Protein AF-A0A497NBL8-F1 (afdb_monomer_lite)

Secondary structure (DSSP, 8-state):
----HHHHHHHHHHHHHTTSEEEEEEEETTEEEEEEEE------THHHHT-TTTT-TTGGGB-TTSSB-GGG-HHHHHHHHHHHHHTT-PPP----

Structure (mmCIF, N/CA/C/O backbone):
data_AF-A0A497NBL8-F1
#
_entry.id   AF-A0A497NBL8-F1
#
loop_
_atom_site.group_PDB
_atom_site.id
_atom_site.type_symbol
_atom_site.label_atom_id
_atom_site.label_alt_id
_atom_site.label_comp_id
_atom_site.label_asym_id
_atom_site.label_entity_id
_atom_site.label_seq_id
_atom_site.pdbx_PDB_ins_code
_atom_site.Cartn_x
_atom_site.Cartn_y
_atom_site.Cartn_z
_atom_site.occupancy
_atom_site.B_iso_or_equiv
_atom_site.auth_seq_id
_atom_site.auth_comp_id
_atom_site.auth_asym_id
_atom_site.auth_atom_id
_atom_site.pdbx_PDB_model_num
ATOM 1 N N . MET A 1 1 ? 9.186 1.995 23.181 1.00 48.19 1 MET A N 1
ATOM 2 C CA . MET A 1 1 ? 7.965 2.482 22.500 1.00 48.19 1 MET A CA 1
ATOM 3 C C . MET A 1 1 ? 7.113 3.235 23.518 1.00 48.19 1 MET A C 1
ATOM 5 O O . MET A 1 1 ? 6.396 2.593 24.265 1.00 48.19 1 MET A O 1
ATOM 9 N N . ASN A 1 2 ? 7.235 4.564 23.611 1.00 53.91 2 ASN A N 1
ATOM 10 C CA . ASN A 1 2 ? 6.444 5.397 24.534 1.00 53.91 2 ASN A CA 1
ATOM 11 C C . ASN A 1 2 ? 5.520 6.316 23.725 1.00 53.91 2 ASN A C 1
ATOM 13 O O . ASN A 1 2 ? 5.798 7.499 23.560 1.00 53.91 2 ASN A O 1
ATOM 17 N N . ALA A 1 3 ? 4.440 5.761 23.175 1.00 67.31 3 ALA A N 1
ATOM 18 C CA . ALA A 1 3 ? 3.363 6.577 22.627 1.00 67.31 3 ALA A CA 1
ATOM 19 C C . ALA A 1 3 ? 2.400 6.916 23.769 1.00 67.31 3 ALA A C 1
ATOM 21 O O . ALA A 1 3 ? 1.802 6.023 24.369 1.00 67.31 3 ALA A O 1
ATOM 22 N N . SER A 1 4 ? 2.261 8.203 24.095 1.00 82.62 4 SER A N 1
ATOM 23 C CA . SER A 1 4 ? 1.232 8.639 25.040 1.00 82.62 4 SER A CA 1
ATOM 24 C C . SER A 1 4 ? -0.159 8.394 24.440 1.00 82.62 4 SER A C 1
ATOM 26 O O . SER A 1 4 ? -0.325 8.385 23.220 1.00 82.62 4 SER A O 1
ATOM 28 N N . SER A 1 5 ? -1.189 8.245 25.276 1.00 80.56 5 SER A N 1
ATOM 29 C CA . SER A 1 5 ? -2.579 8.090 24.807 1.00 80.56 5 SER A CA 1
ATOM 30 C C . SER A 1 5 ? -3.008 9.209 23.833 1.00 80.56 5 SER A C 1
ATOM 32 O O . SER A 1 5 ? -3.720 8.968 22.857 1.00 80.56 5 SER A O 1
ATOM 34 N N . ARG A 1 6 ? -2.491 10.433 24.028 1.00 84.25 6 ARG A N 1
ATOM 35 C CA . ARG A 1 6 ? -2.732 11.584 23.139 1.00 84.25 6 ARG A CA 1
ATOM 36 C C . ARG A 1 6 ? -2.049 11.405 21.782 1.00 84.25 6 ARG A C 1
ATOM 38 O O . ARG A 1 6 ? -2.668 11.675 20.756 1.00 84.25 6 ARG A O 1
ATOM 45 N N . GLU A 1 7 ? -0.808 10.917 21.781 1.00 87.94 7 GLU A N 1
ATOM 46 C CA . GLU A 1 7 ? -0.061 10.562 20.567 1.00 87.94 7 GLU A CA 1
ATOM 47 C C . GLU A 1 7 ? -0.809 9.485 19.771 1.00 87.94 7 GLU A C 1
ATOM 49 O O . GLU A 1 7 ? -1.070 9.651 18.581 1.00 87.94 7 GLU A O 1
ATOM 54 N N . GLY A 1 8 ? -1.231 8.414 20.454 1.00 86.75 8 GLY A N 1
ATOM 55 C CA . GLY A 1 8 ? -1.968 7.304 19.853 1.00 86.75 8 GLY A CA 1
ATOM 56 C C . GLY A 1 8 ? -3.292 7.752 19.237 1.00 86.75 8 GLY A C 1
ATOM 57 O O . GLY A 1 8 ? -3.610 7.365 18.113 1.00 86.75 8 GLY A O 1
ATOM 58 N N . SER A 1 9 ? -4.028 8.636 19.915 1.00 86.69 9 SER A N 1
ATOM 59 C CA . SER A 1 9 ? -5.266 9.219 19.384 1.00 86.69 9 SER A CA 1
ATOM 60 C C . SER A 1 9 ? -5.022 10.034 18.108 1.00 86.69 9 SER A C 1
ATOM 62 O O . SER A 1 9 ? -5.705 9.828 17.105 1.00 86.69 9 SER A O 1
ATOM 64 N N . ARG A 1 10 ? -3.993 10.895 18.091 1.00 89.69 10 ARG A N 1
ATOM 65 C CA . ARG A 1 10 ? -3.625 11.684 16.899 1.00 89.69 10 ARG A CA 1
ATOM 66 C C . ARG A 1 10 ? -3.254 10.795 15.715 1.00 89.69 10 ARG A C 1
ATOM 68 O O . ARG A 1 10 ? -3.685 11.060 14.595 1.00 89.69 10 ARG A O 1
ATOM 75 N N . ILE A 1 11 ? -2.474 9.742 15.961 1.00 90.69 11 ILE A N 1
ATOM 76 C CA . ILE A 1 11 ? -2.088 8.774 14.927 1.00 90.69 11 ILE A CA 1
ATOM 77 C C . ILE A 1 11 ? -3.328 8.046 14.401 1.00 90.69 11 ILE A C 1
ATOM 79 O O . ILE A 1 11 ? -3.488 7.931 13.191 1.00 90.69 11 ILE A O 1
ATOM 83 N N . SER A 1 12 ? -4.233 7.626 15.287 1.00 89.25 12 SER A N 1
ATOM 84 C CA . SER A 1 12 ? -5.472 6.933 14.910 1.00 89.25 12 SER A CA 1
ATOM 85 C C . SER A 1 12 ? -6.347 7.792 13.996 1.00 89.25 12 SER A C 1
ATOM 87 O O . SER A 1 12 ? -6.787 7.318 12.957 1.00 89.25 12 SER A O 1
ATOM 89 N N . ILE A 1 13 ? -6.535 9.073 14.332 1.00 89.25 13 ILE A N 1
ATOM 90 C CA . ILE A 1 13 ? -7.293 10.023 13.500 1.00 89.25 13 ILE A CA 1
ATOM 91 C C . ILE A 1 13 ? -6.627 10.196 12.129 1.00 89.25 13 ILE A C 1
ATOM 93 O O . ILE A 1 13 ? -7.301 10.192 11.105 1.00 89.25 13 ILE A O 1
ATOM 97 N N . LYS A 1 14 ? -5.293 10.306 12.089 1.00 89.81 14 LYS A N 1
ATOM 98 C CA . LYS A 1 14 ? -4.548 10.458 10.830 1.00 89.81 14 LYS A CA 1
ATOM 99 C C . LYS A 1 14 ? -4.596 9.202 9.954 1.00 89.81 14 LYS A C 1
ATOM 101 O O . LYS A 1 14 ? -4.548 9.301 8.734 1.00 89.81 14 LYS A O 1
ATOM 106 N N . LEU A 1 15 ? -4.632 8.016 10.557 1.00 89.19 15 LEU A N 1
ATOM 107 C CA . LEU A 1 15 ? -4.766 6.753 9.827 1.00 89.19 15 LEU A CA 1
ATOM 108 C C . LEU A 1 15 ? -6.193 6.558 9.304 1.00 89.19 15 LEU A C 1
ATOM 110 O O . LEU A 1 15 ? -6.371 6.049 8.201 1.00 89.19 15 LEU A O 1
ATOM 114 N N . GLU A 1 16 ? -7.191 6.989 10.072 1.00 89.50 16 GLU A N 1
ATOM 115 C CA . GLU A 1 16 ? -8.597 6.994 9.669 1.00 89.50 16 GLU A CA 1
ATOM 116 C C . GLU A 1 16 ? -8.834 7.959 8.501 1.00 89.50 16 GLU A C 1
ATOM 118 O O . GLU A 1 16 ? -9.419 7.560 7.499 1.00 89.50 16 GLU A O 1
ATOM 123 N N . SER A 1 17 ? -8.282 9.179 8.560 1.00 86.12 17 SER A N 1
ATOM 124 C CA . SER A 1 17 ? -8.381 10.154 7.462 1.00 86.12 17 SER A CA 1
ATOM 125 C C . SER A 1 17 ? -7.697 9.690 6.174 1.00 86.12 17 SER A C 1
ATOM 127 O O . SER A 1 17 ? -8.020 10.175 5.101 1.00 86.12 17 SER A O 1
ATOM 129 N N . LYS A 1 18 ? -6.725 8.778 6.281 1.00 86.06 18 LYS A N 1
ATOM 130 C CA . LYS A 1 18 ? -6.046 8.144 5.142 1.00 86.06 18 LYS A CA 1
ATOM 131 C C . LYS A 1 18 ? -6.745 6.871 4.653 1.00 86.06 18 LYS A C 1
ATOM 133 O O . LYS A 1 18 ? -6.200 6.189 3.796 1.00 86.06 18 LYS A O 1
ATOM 138 N N . GLY A 1 19 ? -7.873 6.483 5.249 1.00 85.38 19 GLY A N 1
ATOM 139 C CA . GLY A 1 19 ? -8.589 5.263 4.871 1.00 85.38 19 GLY A CA 1
ATOM 140 C C . GLY A 1 19 ? -7.854 3.958 5.204 1.00 85.38 19 GLY A C 1
ATOM 141 O O . GLY A 1 19 ? -8.244 2.903 4.716 1.00 85.38 19 GLY A O 1
ATOM 142 N N . LEU A 1 20 ? -6.819 3.984 6.051 1.00 86.00 20 LEU A N 1
ATOM 143 C CA . LEU A 1 20 ? -6.026 2.792 6.399 1.00 86.00 20 LEU A CA 1
ATOM 144 C C . LEU A 1 20 ? -6.635 1.991 7.556 1.00 86.00 20 LEU A C 1
ATOM 146 O O . LEU A 1 20 ? -6.382 0.791 7.712 1.00 86.00 20 LEU A O 1
ATOM 150 N N . ILE A 1 21 ? -7.427 2.658 8.394 1.00 91.25 21 ILE A N 1
ATOM 151 C CA . ILE A 1 21 ? -8.160 2.049 9.503 1.00 91.25 21 ILE A CA 1
ATOM 152 C C . ILE A 1 21 ? -9.590 2.590 9.538 1.00 91.25 21 ILE A C 1
ATOM 154 O O . ILE A 1 21 ? -9.855 3.678 9.030 1.00 91.25 21 ILE A O 1
ATOM 158 N N . TYR A 1 22 ? -10.500 1.856 10.169 1.00 90.19 22 TYR A N 1
ATOM 159 C CA . TYR A 1 22 ? -11.768 2.404 10.644 1.00 90.19 22 TYR A CA 1
ATOM 160 C C . TYR A 1 22 ? -11.863 2.261 12.160 1.00 90.19 22 TYR A C 1
ATOM 162 O O . TYR A 1 22 ? -11.206 1.404 12.767 1.00 90.19 22 TYR A O 1
ATOM 170 N N . ARG A 1 23 ? -12.652 3.140 12.775 1.00 91.12 23 ARG A N 1
ATOM 171 C CA . ARG A 1 23 ? -12.829 3.200 14.222 1.00 91.12 23 ARG A CA 1
ATOM 172 C C . ARG A 1 23 ? -14.282 2.957 14.563 1.00 91.12 23 ARG A C 1
ATOM 174 O O . ARG A 1 23 ? -15.163 3.632 14.049 1.00 91.12 23 ARG A O 1
ATOM 181 N N . GLU A 1 24 ? -14.513 2.041 15.485 1.00 91.38 24 GLU A N 1
ATOM 182 C CA . GLU A 1 24 ? -15.848 1.752 15.996 1.00 91.38 24 GLU A CA 1
ATOM 183 C C . GLU A 1 24 ? -15.924 2.160 17.460 1.00 91.38 24 GLU A C 1
ATOM 185 O O . GLU A 1 24 ? -14.998 1.909 18.239 1.00 91.38 24 GLU A O 1
ATOM 190 N N . ARG A 1 25 ? -17.003 2.843 17.839 1.00 91.12 25 ARG A N 1
ATOM 191 C CA . ARG A 1 25 ? -17.193 3.285 19.217 1.00 91.12 25 ARG A CA 1
ATOM 192 C C . ARG A 1 25 ? -17.685 2.103 20.055 1.00 91.12 25 ARG A C 1
ATOM 194 O O . ARG A 1 25 ? -18.751 1.565 19.793 1.00 91.12 25 ARG A O 1
ATOM 201 N N . GLU A 1 26 ? -16.936 1.749 21.095 1.00 92.31 26 GLU A N 1
ATOM 202 C CA . GLU A 1 26 ? -17.224 0.607 21.970 1.00 92.31 26 GLU A CA 1
ATOM 203 C C . GLU A 1 26 ? -17.230 1.063 23.437 1.00 92.31 26 GLU A C 1
ATOM 205 O O . GLU A 1 26 ? -16.441 1.923 23.844 1.00 92.31 26 GLU A O 1
ATOM 210 N N . LEU A 1 27 ? -18.135 0.513 24.249 1.00 92.88 27 LEU A N 1
ATOM 211 C CA . LEU A 1 27 ? -18.176 0.785 25.683 1.00 92.88 27 LEU A CA 1
ATOM 212 C C . LEU A 1 27 ? -17.295 -0.233 26.414 1.00 92.88 27 LEU A C 1
ATOM 214 O O . LEU A 1 27 ? -17.675 -1.389 26.577 1.00 92.88 27 LEU A O 1
ATOM 218 N N . TYR A 1 28 ? -16.136 0.203 26.903 1.00 87.94 28 TYR A N 1
ATOM 219 C CA . TYR A 1 28 ? -15.223 -0.656 27.654 1.00 87.94 28 TYR A CA 1
ATOM 220 C C . TYR A 1 28 ? -15.126 -0.191 29.105 1.00 87.94 28 TYR A C 1
ATOM 222 O O . TYR A 1 28 ? -14.707 0.932 29.389 1.00 87.94 28 TYR A O 1
ATOM 230 N N . LYS A 1 29 ? -15.528 -1.058 30.043 1.00 88.00 29 LYS A N 1
ATOM 231 C CA . LYS A 1 29 ? -15.517 -0.784 31.495 1.00 88.00 29 LYS A CA 1
ATOM 232 C C . LYS A 1 29 ? -16.186 0.554 31.867 1.00 88.00 29 LYS A C 1
ATOM 234 O O . LYS A 1 29 ? -15.661 1.318 32.674 1.00 88.00 29 LYS A O 1
ATOM 239 N N . GLY A 1 30 ? -17.324 0.857 31.237 1.00 91.69 30 GLY A N 1
ATOM 240 C CA . GLY A 1 30 ? -18.098 2.079 31.494 1.00 91.69 30 GLY A CA 1
ATOM 241 C C . GLY A 1 30 ? -17.498 3.365 30.913 1.00 91.69 30 GLY A C 1
ATOM 242 O O . GLY A 1 30 ? -18.002 4.448 31.196 1.00 91.69 30 GLY A O 1
ATOM 243 N N . ARG A 1 31 ? -16.438 3.275 30.099 1.00 89.00 31 ARG A N 1
ATOM 244 C CA . ARG A 1 31 ? -15.870 4.408 29.359 1.00 89.00 31 ARG A CA 1
ATOM 245 C C . ARG A 1 31 ? -16.023 4.177 27.863 1.00 89.00 31 ARG A C 1
ATOM 247 O O . ARG A 1 31 ? -15.708 3.100 27.360 1.00 89.00 31 ARG A O 1
ATOM 254 N N . TRP A 1 32 ? -16.483 5.201 27.152 1.00 89.12 32 TRP A N 1
ATOM 255 C CA . TRP A 1 32 ? -16.483 5.188 25.695 1.00 89.12 32 TRP A CA 1
ATOM 256 C C . TRP A 1 32 ? -15.046 5.169 25.183 1.00 89.12 32 TRP A C 1
ATOM 258 O O . TRP A 1 32 ? -14.244 6.045 25.514 1.00 89.12 32 TRP A O 1
ATOM 268 N N . THR A 1 33 ? -14.729 4.164 24.382 1.00 89.50 33 THR A N 1
ATOM 269 C CA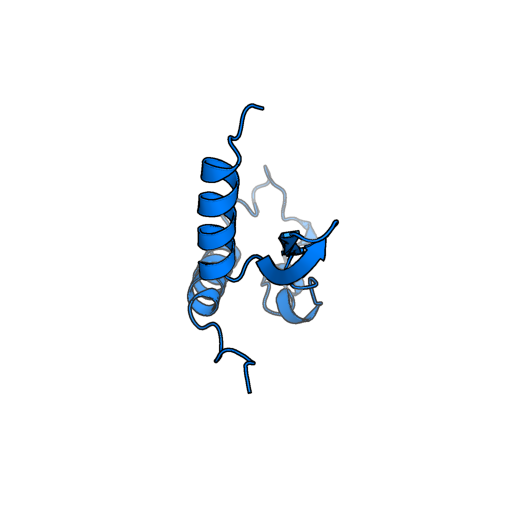 . THR A 1 33 ? -13.442 4.012 23.712 1.00 89.50 33 THR A CA 1
ATOM 270 C C . THR A 1 33 ? -13.664 3.739 22.227 1.00 89.50 33 THR A C 1
ATOM 272 O O . THR A 1 33 ? -14.800 3.624 21.763 1.00 89.50 33 THR A O 1
ATOM 275 N N . TYR A 1 34 ? -12.575 3.674 21.469 1.00 89.31 34 TYR A N 1
ATOM 276 C CA . TYR A 1 34 ? -12.599 3.310 20.060 1.00 89.31 34 TYR A CA 1
ATOM 277 C C . TYR A 1 34 ? -11.813 2.029 19.842 1.00 89.31 34 TYR A C 1
ATOM 279 O O . TYR A 1 34 ? -10.647 1.939 20.235 1.00 89.31 34 TYR A O 1
ATOM 287 N N . ARG A 1 35 ? -12.442 1.071 19.172 1.00 90.19 35 ARG A N 1
ATOM 288 C CA . ARG A 1 35 ? -11.782 -0.119 18.655 1.00 90.19 35 ARG A CA 1
ATOM 289 C C . ARG A 1 35 ? -11.269 0.183 17.254 1.00 90.19 35 ARG A C 1
ATOM 291 O O . ARG A 1 35 ? -11.994 0.738 16.431 1.00 90.19 35 ARG A O 1
ATOM 298 N N . LEU A 1 36 ? -9.994 -0.110 17.019 1.00 90.69 36 LEU A N 1
ATOM 299 C CA . LEU A 1 36 ? -9.340 0.124 15.735 1.00 90.69 36 LEU A CA 1
ATOM 300 C C . LEU A 1 36 ? -9.384 -1.157 14.910 1.00 90.69 36 LEU A C 1
ATOM 302 O O . LEU A 1 36 ? -8.983 -2.217 15.393 1.00 90.69 36 LEU A O 1
ATOM 306 N N . TYR A 1 37 ? -9.788 -1.034 13.655 1.00 90.06 37 TYR A N 1
ATOM 307 C CA . TYR A 1 37 ? -9.755 -2.121 12.689 1.00 90.06 37 TYR A CA 1
ATOM 308 C C . TYR A 1 37 ? -8.953 -1.684 11.470 1.00 90.06 37 TYR A C 1
ATOM 310 O O . TYR A 1 37 ? -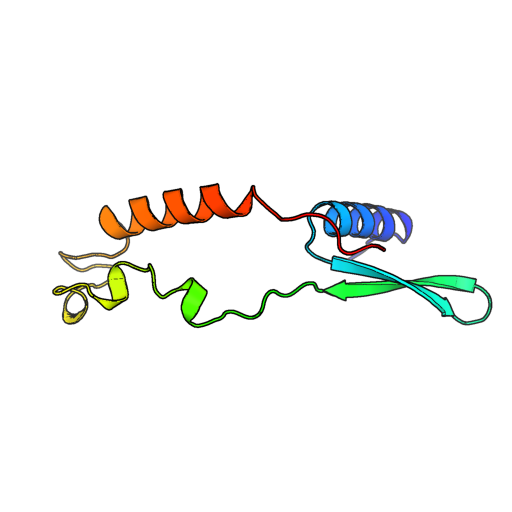9.111 -0.570 10.972 1.00 90.06 37 TYR A O 1
ATOM 318 N N . SER A 1 38 ? -8.067 -2.551 10.987 1.00 87.56 38 SER A N 1
ATOM 319 C CA . SER A 1 38 ? -7.275 -2.260 9.795 1.00 87.56 38 SER A CA 1
ATOM 320 C C . SER A 1 38 ? -8.115 -2.489 8.543 1.00 87.56 38 SER A C 1
ATOM 322 O O . SER A 1 38 ? -8.645 -3.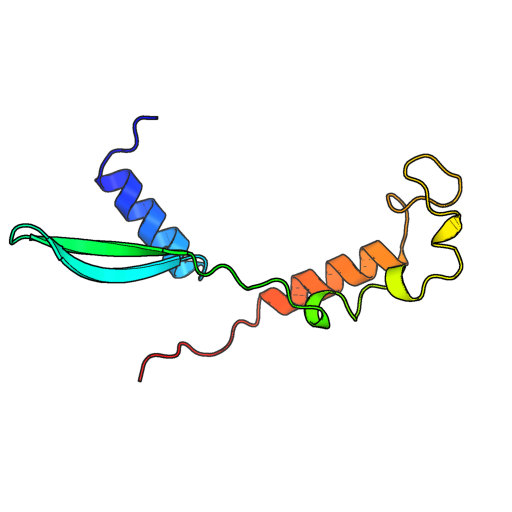581 8.351 1.00 87.56 38 SER A O 1
ATOM 324 N N . LYS A 1 39 ? -8.187 -1.486 7.664 1.00 84.06 39 LYS A N 1
ATOM 325 C CA . LYS A 1 39 ? -8.752 -1.618 6.316 1.00 84.06 39 LYS A CA 1
ATOM 326 C C . LYS A 1 39 ? -7.707 -2.249 5.389 1.00 84.06 39 LYS A C 1
ATOM 328 O O . LYS A 1 39 ? -7.239 -1.624 4.443 1.00 84.06 39 LYS A O 1
ATOM 333 N N . ARG A 1 40 ? -7.272 -3.480 5.681 1.00 70.62 40 ARG A N 1
ATOM 334 C CA . ARG A 1 40 ? -6.431 -4.222 4.731 1.00 70.62 40 ARG A CA 1
ATOM 335 C C . ARG A 1 40 ? -7.281 -4.525 3.503 1.00 70.62 40 ARG A C 1
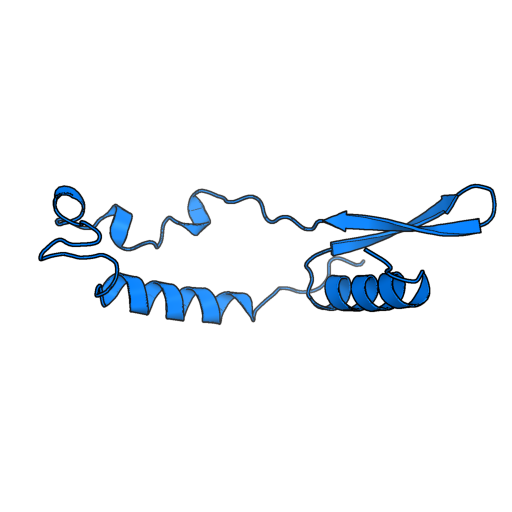ATOM 337 O O . ARG A 1 40 ? -8.202 -5.332 3.600 1.00 70.62 40 ARG A O 1
ATOM 344 N N . LYS A 1 41 ? -6.978 -3.891 2.368 1.00 69.50 41 LYS A N 1
ATOM 345 C CA . LYS A 1 41 ? -7.517 -4.332 1.080 1.00 69.50 41 LYS A CA 1
ATOM 346 C C . LYS A 1 41 ? -6.938 -5.736 0.822 1.00 69.50 41 LYS A C 1
ATOM 348 O O . LYS A 1 41 ? -5.713 -5.889 0.882 1.00 69.50 41 LYS A O 1
ATOM 353 N N . PRO A 1 42 ? -7.766 -6.783 0.653 1.00 67.31 42 PRO A N 1
ATOM 354 C CA . PRO A 1 42 ? -7.250 -8.077 0.236 1.00 67.31 42 PRO A CA 1
ATOM 355 C C . PRO A 1 42 ? -6.591 -7.902 -1.133 1.00 67.31 42 PRO A C 1
ATOM 357 O O . PRO A 1 42 ? -7.145 -7.238 -2.005 1.00 67.31 42 PRO A O 1
ATOM 360 N N . ILE A 1 43 ? -5.401 -8.472 -1.308 1.00 67.81 43 ILE A N 1
ATOM 361 C CA . ILE A 1 43 ? -4.739 -8.506 -2.613 1.00 67.81 43 ILE A CA 1
ATOM 362 C C . ILE A 1 43 ? -5.567 -9.456 -3.480 1.00 67.81 43 ILE A C 1
ATOM 364 O O . ILE A 1 43 ? -5.581 -10.664 -3.233 1.00 67.81 43 ILE A O 1
ATOM 368 N N . THR A 1 44 ? -6.321 -8.907 -4.428 1.00 77.31 44 THR A N 1
ATOM 369 C CA . THR A 1 44 ? -7.075 -9.687 -5.413 1.00 77.31 44 THR A CA 1
ATOM 370 C C . THR A 1 44 ? -6.197 -9.956 -6.631 1.00 77.31 44 THR A C 1
ATOM 372 O O . THR A 1 44 ? -5.254 -9.221 -6.908 1.00 77.31 44 THR A O 1
ATOM 375 N N . ILE A 1 45 ? -6.486 -11.020 -7.384 1.00 78.94 45 ILE A N 1
ATOM 376 C CA . ILE A 1 45 ? -5.753 -11.304 -8.631 1.00 78.94 45 ILE A CA 1
ATOM 377 C C . ILE A 1 45 ? -5.965 -10.167 -9.643 1.00 78.94 45 ILE A C 1
ATOM 379 O O . ILE A 1 45 ? -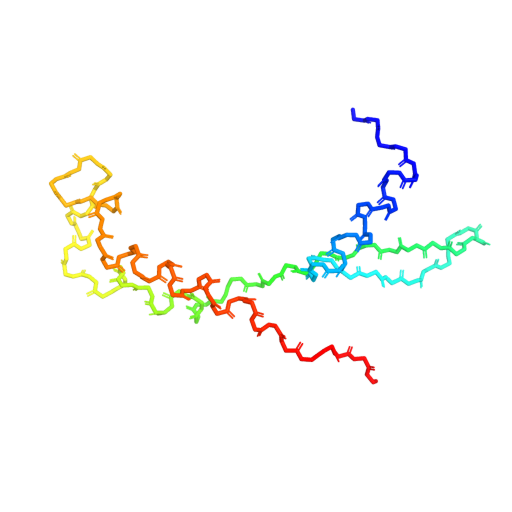5.045 -9.819 -10.381 1.00 78.94 45 ILE A O 1
ATOM 383 N N . ASP A 1 46 ? -7.137 -9.528 -9.615 1.00 77.81 46 ASP A N 1
ATOM 384 C CA . ASP A 1 46 ? -7.459 -8.377 -10.461 1.00 77.81 46 ASP A CA 1
ATOM 385 C C . ASP A 1 46 ? -6.468 -7.221 -10.273 1.00 77.81 46 ASP A C 1
ATOM 387 O O . ASP A 1 46 ? -6.109 -6.564 -11.248 1.00 77.81 46 ASP A O 1
ATOM 391 N N . SER A 1 47 ? -5.944 -7.018 -9.054 1.00 76.25 47 SER A N 1
ATOM 392 C CA . SER A 1 47 ? -5.006 -5.924 -8.770 1.00 76.25 47 SER A CA 1
ATOM 393 C C . SER A 1 47 ? -3.641 -6.100 -9.438 1.00 76.25 47 SER A C 1
ATOM 395 O O . SER A 1 47 ? -2.876 -5.146 -9.523 1.00 76.25 47 SER A O 1
ATOM 397 N N . ILE A 1 48 ? -3.302 -7.315 -9.879 1.00 82.81 48 ILE A N 1
ATOM 398 C CA . ILE A 1 48 ? -2.042 -7.607 -10.576 1.00 82.81 48 ILE A CA 1
ATOM 399 C C . ILE A 1 48 ? -2.257 -7.989 -12.040 1.00 82.81 48 ILE A C 1
ATOM 401 O O . ILE A 1 48 ? -1.276 -8.185 -12.749 1.00 82.81 48 ILE A O 1
ATOM 405 N N . PHE A 1 49 ? -3.502 -8.092 -12.513 1.00 83.94 49 PHE A N 1
ATOM 406 C CA . PHE A 1 49 ? -3.796 -8.549 -13.873 1.00 83.94 49 PHE A CA 1
ATOM 407 C C . PHE A 1 49 ? -3.260 -7.591 -14.946 1.00 83.94 49 PHE A C 1
ATOM 409 O O . PHE A 1 49 ? -2.833 -8.025 -16.012 1.00 83.94 49 PHE A O 1
ATOM 416 N N . SER A 1 50 ? -3.213 -6.293 -14.644 1.00 83.12 50 SER A N 1
ATOM 417 C CA . SER A 1 50 ? -2.612 -5.273 -15.510 1.00 83.12 50 SER A CA 1
ATOM 418 C C . SER A 1 50 ? -1.077 -5.267 -15.481 1.00 83.12 50 SER A C 1
ATOM 420 O O . SER A 1 50 ? -0.460 -4.512 -16.229 1.00 83.12 50 SER A O 1
ATOM 422 N N . CYS A 1 51 ? -0.436 -6.101 -14.651 1.00 88.75 51 CYS A N 1
ATOM 423 C CA . CYS A 1 51 ? 1.014 -6.115 -14.515 1.00 88.75 51 CYS A CA 1
ATOM 424 C C . CYS A 1 51 ? 1.691 -6.628 -15.801 1.00 88.75 51 CYS A C 1
ATOM 426 O O . CYS A 1 51 ? 1.478 -7.781 -16.196 1.00 88.75 51 CYS A O 1
ATOM 428 N N . PRO A 1 52 ? 2.599 -5.844 -16.416 1.00 90.38 52 PRO A N 1
ATOM 429 C CA . PRO A 1 52 ? 3.238 -6.203 -17.684 1.00 90.38 52 PRO A CA 1
ATOM 430 C C . PRO A 1 52 ? 4.115 -7.457 -17.586 1.00 90.38 52 PRO A C 1
ATOM 432 O O . PRO A 1 52 ? 4.440 -8.066 -18.605 1.00 90.38 52 PRO A O 1
ATOM 435 N N . CYS A 1 53 ? 4.504 -7.862 -16.374 1.00 89.94 53 CYS A N 1
ATOM 436 C CA . CYS A 1 53 ? 5.310 -9.055 -16.140 1.00 89.94 53 CYS A CA 1
ATOM 437 C C . CYS A 1 53 ? 4.553 -10.356 -16.441 1.00 89.94 53 CYS A C 1
ATOM 439 O O . CYS A 1 53 ? 5.192 -11.319 -16.861 1.00 89.94 53 CYS A O 1
ATOM 441 N N . LEU A 1 54 ? 3.224 -10.390 -16.268 1.00 89.00 54 LEU A N 1
ATOM 442 C CA . LEU A 1 54 ? 2.422 -11.608 -16.457 1.00 89.00 54 LEU A CA 1
ATOM 443 C C . LEU A 1 54 ? 2.428 -12.102 -17.909 1.00 89.00 54 LEU A C 1
ATOM 445 O O . LEU A 1 54 ? 2.375 -13.304 -18.154 1.00 89.00 54 LEU A O 1
ATOM 449 N N . THR A 1 55 ? 2.532 -11.182 -18.868 1.00 88.62 55 THR A N 1
ATOM 450 C CA . THR A 1 55 ? 2.563 -11.478 -20.308 1.00 88.62 55 THR A CA 1
ATOM 451 C C . THR A 1 55 ? 3.910 -11.136 -20.946 1.00 88.62 55 THR A C 1
ATOM 453 O O . THR A 1 55 ? 4.016 -11.037 -22.169 1.00 88.62 55 THR A O 1
ATOM 456 N N . CYS A 1 56 ? 4.953 -10.908 -20.140 1.00 90.69 56 CYS A N 1
ATOM 457 C CA . CYS A 1 56 ? 6.262 -10.516 -20.651 1.00 90.69 56 CYS A CA 1
ATOM 458 C C . CYS A 1 56 ? 6.972 -11.718 -21.306 1.00 90.69 56 CYS A C 1
ATOM 460 O O . CYS A 1 56 ? 7.214 -12.718 -20.618 1.00 90.69 56 CYS A O 1
ATOM 462 N N . PRO A 1 57 ? 7.374 -11.630 -22.592 1.00 89.56 57 PRO A N 1
ATOM 463 C CA . PRO A 1 57 ? 8.075 -12.722 -23.277 1.00 89.56 57 PRO A CA 1
ATOM 464 C C . PRO A 1 57 ? 9.454 -13.002 -22.663 1.00 89.56 57 PRO A C 1
ATOM 466 O O . PRO A 1 57 ? 9.923 -14.138 -22.657 1.00 89.56 57 PRO A O 1
ATOM 469 N N . ASP A 1 58 ? 10.074 -11.971 -22.089 1.00 89.38 58 ASP A N 1
ATOM 470 C CA . ASP A 1 58 ? 11.402 -12.034 -21.485 1.00 89.38 58 ASP A CA 1
ATOM 471 C C . ASP A 1 58 ? 11.371 -12.336 -19.980 1.00 89.38 58 ASP A C 1
ATOM 473 O O . ASP A 1 58 ? 12.415 -12.324 -19.329 1.00 89.38 58 ASP A O 1
ATOM 477 N N . SER A 1 59 ? 10.195 -12.627 -19.410 1.00 87.62 59 SER A N 1
ATOM 478 C CA . SER A 1 59 ? 10.028 -12.932 -17.977 1.00 87.62 59 SER A CA 1
ATOM 479 C C . SER A 1 59 ? 10.977 -14.031 -17.487 1.00 87.62 59 SER A C 1
ATOM 481 O O . SER A 1 59 ? 11.535 -13.915 -16.401 1.00 87.62 59 SER A O 1
ATOM 483 N N . SER A 1 60 ? 11.231 -15.047 -18.316 1.00 87.94 60 SER A N 1
ATOM 484 C CA . SER A 1 60 ? 12.151 -16.157 -18.020 1.00 87.94 60 SER A CA 1
ATOM 485 C C . SER A 1 60 ? 13.631 -15.763 -17.931 1.00 87.94 60 SER A C 1
ATOM 487 O O . SER A 1 60 ? 14.416 -16.505 -17.351 1.00 87.94 60 SER A O 1
ATOM 489 N N . LYS A 1 61 ? 14.018 -14.616 -18.502 1.00 90.19 61 LYS A N 1
ATOM 490 C CA . LYS A 1 61 ? 15.396 -14.086 -18.511 1.00 90.19 61 LYS A CA 1
ATOM 491 C C . LYS A 1 61 ? 15.541 -12.820 -17.662 1.00 90.19 61 LYS A C 1
ATOM 493 O O . LYS A 1 61 ? 16.615 -12.222 -17.627 1.00 90.19 61 LYS A O 1
ATOM 498 N N . CYS A 1 62 ? 14.448 -12.377 -17.042 1.00 91.19 62 CYS A N 1
ATOM 499 C CA . CYS A 1 62 ? 14.390 -11.153 -16.264 1.00 91.19 62 CYS A CA 1
ATOM 500 C C . CYS A 1 62 ? 14.973 -11.411 -14.872 1.00 91.19 62 CYS A C 1
ATOM 502 O O . CYS A 1 62 ? 14.341 -12.043 -14.026 1.00 91.19 62 CYS A O 1
ATOM 504 N N . GLU A 1 63 ? 16.185 -10.920 -14.631 1.00 88.44 63 GLU A N 1
ATOM 505 C CA . GLU A 1 63 ? 16.931 -11.170 -13.399 1.00 88.44 63 GLU A CA 1
ATOM 506 C C . GLU A 1 63 ? 17.413 -9.853 -12.777 1.00 88.44 63 GLU A C 1
ATOM 508 O O . GLU A 1 63 ? 17.851 -8.956 -13.498 1.00 88.44 63 GLU A O 1
ATOM 513 N N . PRO A 1 64 ? 17.436 -9.711 -11.436 1.00 87.25 64 PRO A N 1
ATOM 514 C CA . PRO A 1 64 ? 17.826 -8.461 -10.775 1.00 87.25 64 PRO A CA 1
ATOM 515 C C . PRO A 1 64 ? 19.173 -7.875 -11.228 1.00 87.25 64 PRO A C 1
ATOM 517 O O . PRO A 1 64 ? 19.327 -6.654 -11.254 1.00 87.25 64 PRO A O 1
ATOM 520 N N . ARG A 1 65 ? 20.135 -8.729 -11.603 1.00 85.69 65 ARG A N 1
ATOM 521 C CA . ARG A 1 65 ? 21.480 -8.352 -12.081 1.00 85.69 65 ARG A CA 1
ATOM 522 C C . ARG A 1 65 ? 21.763 -8.793 -13.526 1.00 85.69 65 ARG A C 1
ATOM 524 O O . ARG A 1 65 ? 22.916 -8.753 -13.946 1.00 85.69 65 ARG A O 1
ATOM 531 N N . GLY A 1 66 ? 20.743 -9.237 -14.259 1.00 83.62 66 GLY A N 1
ATOM 532 C CA . GLY A 1 66 ? 20.875 -9.682 -15.645 1.00 83.62 66 GLY A CA 1
ATOM 533 C C . GLY A 1 66 ? 20.880 -8.525 -16.645 1.00 83.62 66 GLY A C 1
ATOM 534 O O . GLY A 1 66 ? 20.625 -7.373 -16.292 1.00 83.62 66 GLY A O 1
ATOM 535 N N . THR A 1 67 ? 21.134 -8.838 -17.920 1.00 85.94 67 THR A N 1
ATOM 536 C CA . THR A 1 67 ? 21.002 -7.875 -19.032 1.00 85.94 67 THR A CA 1
ATOM 537 C C . THR A 1 67 ? 19.574 -7.342 -19.142 1.00 85.94 67 THR A C 1
ATOM 539 O O . THR A 1 67 ? 19.368 -6.167 -19.428 1.00 85.94 67 THR A O 1
ATOM 542 N N . ILE A 1 68 ? 18.592 -8.208 -18.883 1.00 87.12 68 ILE A N 1
ATOM 543 C CA . ILE A 1 68 ? 17.185 -7.850 -18.740 1.00 87.12 68 ILE A CA 1
ATOM 544 C C . ILE A 1 68 ? 16.911 -7.849 -17.241 1.00 87.12 68 ILE A C 1
ATOM 546 O O . ILE A 1 68 ? 16.959 -8.899 -16.602 1.00 87.12 68 ILE A O 1
ATOM 550 N N . SER A 1 69 ? 16.679 -6.666 -16.677 1.00 90.44 69 SER A N 1
ATOM 551 C CA . SER A 1 69 ? 16.501 -6.484 -15.239 1.00 90.44 69 SER A CA 1
ATOM 552 C C . SER A 1 69 ? 15.188 -5.772 -14.945 1.00 90.44 69 SER A C 1
ATOM 554 O O . SER A 1 69 ? 14.877 -4.776 -15.605 1.00 90.44 69 SER A O 1
ATOM 556 N N . PRO A 1 70 ? 14.437 -6.215 -13.920 1.00 90.06 70 PRO A N 1
ATOM 557 C CA . PRO A 1 70 ? 13.228 -5.518 -13.501 1.00 90.06 70 PRO A CA 1
ATOM 558 C C . PRO A 1 70 ? 13.537 -4.111 -12.974 1.00 90.06 70 PRO A C 1
ATOM 560 O O . PRO A 1 70 ? 12.685 -3.235 -13.066 1.00 90.06 70 PRO A O 1
ATOM 563 N N . ASN A 1 71 ? 14.759 -3.870 -12.478 1.00 90.75 71 ASN A N 1
ATOM 564 C CA . ASN A 1 71 ? 15.162 -2.577 -11.918 1.00 90.75 71 ASN A CA 1
ATOM 565 C C . ASN A 1 71 ? 15.228 -1.459 -12.968 1.00 90.75 71 ASN A C 1
ATOM 567 O O . ASN A 1 71 ? 15.047 -0.297 -12.627 1.00 90.75 71 ASN A O 1
ATOM 571 N N . ASN A 1 72 ? 15.469 -1.816 -14.234 1.00 89.94 72 ASN A N 1
ATOM 572 C CA . ASN A 1 72 ? 15.624 -0.869 -15.339 1.00 89.94 72 ASN A CA 1
ATOM 573 C C . ASN A 1 72 ? 14.549 -1.100 -16.419 1.00 89.94 72 ASN A C 1
ATOM 575 O O . ASN A 1 72 ? 14.781 -0.844 -17.597 1.00 89.94 72 ASN A O 1
ATOM 579 N N . CYS A 1 73 ? 13.399 -1.666 -16.042 1.00 91.75 73 CYS A N 1
ATOM 580 C CA . CYS A 1 73 ? 12.331 -2.001 -16.977 1.00 91.75 73 CYS A CA 1
ATOM 581 C C . CYS A 1 73 ? 11.353 -0.829 -17.139 1.00 91.75 73 CYS A C 1
ATOM 583 O O . CYS A 1 73 ? 10.583 -0.521 -16.225 1.00 91.75 73 CYS A O 1
ATOM 585 N N . ASP A 1 74 ? 11.325 -0.222 -18.327 1.00 91.81 74 ASP A N 1
ATOM 586 C CA . ASP A 1 74 ? 10.437 0.911 -18.623 1.00 91.81 74 ASP A CA 1
ATOM 587 C C . ASP A 1 74 ? 8.957 0.529 -18.519 1.00 91.81 74 ASP A C 1
ATOM 589 O O . ASP A 1 74 ? 8.167 1.267 -17.938 1.00 91.81 74 ASP A O 1
ATOM 593 N N . LYS A 1 75 ? 8.581 -0.660 -19.014 1.00 91.62 75 LYS A N 1
ATOM 594 C CA . LYS A 1 75 ? 7.192 -1.154 -18.963 1.00 91.62 75 LYS A CA 1
ATOM 595 C C . LYS A 1 75 ? 6.694 -1.276 -17.525 1.00 91.62 75 LYS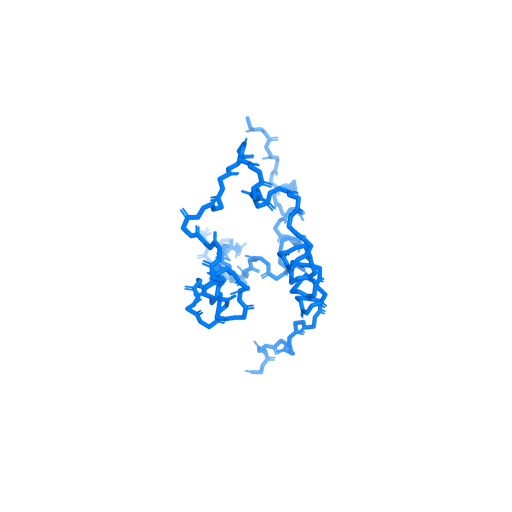 A C 1
ATOM 597 O O . LYS A 1 75 ? 5.579 -0.870 -17.222 1.00 91.62 75 LYS A O 1
ATOM 602 N N . LEU A 1 76 ? 7.533 -1.833 -16.648 1.00 91.50 76 LEU A N 1
ATOM 603 C CA . LEU A 1 76 ? 7.213 -1.977 -15.231 1.00 91.50 76 LEU A CA 1
ATOM 604 C C . LEU A 1 76 ? 7.128 -0.605 -14.556 1.00 91.50 76 LEU A C 1
ATOM 606 O O . LEU A 1 76 ? 6.211 -0.366 -13.781 1.00 91.50 76 LEU A O 1
ATOM 610 N N . THR A 1 77 ? 8.048 0.300 -14.889 1.00 92.38 77 THR A N 1
ATOM 611 C CA . THR A 1 77 ? 8.065 1.665 -14.349 1.00 92.38 77 THR A CA 1
ATOM 612 C C . THR A 1 77 ? 6.801 2.434 -14.725 1.00 92.38 77 THR A C 1
ATOM 614 O O . THR A 1 77 ? 6.173 3.020 -13.850 1.00 92.38 77 THR A O 1
ATOM 617 N N . GLN A 1 78 ? 6.398 2.403 -15.999 1.00 92.31 78 GLN A N 1
ATOM 618 C CA . GLN A 1 78 ? 5.171 3.059 -16.461 1.00 92.31 78 GLN A CA 1
ATOM 619 C C . GLN A 1 78 ? 3.936 2.502 -15.750 1.00 92.31 78 GLN A C 1
ATOM 621 O O . GLN A 1 78 ? 3.176 3.276 -15.181 1.00 92.31 78 GLN A O 1
ATOM 626 N N . TRP A 1 79 ? 3.802 1.175 -15.671 1.00 90.75 79 TRP A N 1
ATOM 627 C CA . TRP A 1 79 ? 2.680 0.547 -14.970 1.00 90.75 79 TRP A CA 1
ATOM 628 C C . TRP A 1 79 ? 2.606 0.948 -13.487 1.00 90.75 79 TRP A C 1
ATOM 630 O O . TRP A 1 79 ? 1.530 1.254 -12.981 1.00 90.75 79 TRP A O 1
ATOM 640 N N . ILE A 1 80 ? 3.746 1.006 -12.785 1.00 89.50 80 ILE A N 1
ATOM 641 C CA . ILE A 1 80 ? 3.785 1.459 -11.385 1.00 89.50 80 ILE A CA 1
ATOM 642 C C . ILE A 1 80 ? 3.302 2.910 -11.277 1.00 89.50 80 ILE A C 1
ATOM 644 O O . ILE A 1 80 ? 2.495 3.217 -10.401 1.00 89.50 80 ILE A O 1
ATOM 648 N N . LEU A 1 81 ? 3.773 3.797 -12.157 1.00 90.38 81 LEU A N 1
ATOM 649 C CA . LEU A 1 81 ? 3.383 5.210 -12.147 1.00 90.38 81 LEU A CA 1
ATOM 650 C C . LEU A 1 81 ? 1.887 5.399 -12.437 1.00 90.38 81 LEU A C 1
ATOM 652 O O . LEU A 1 81 ? 1.240 6.199 -11.764 1.00 90.38 81 LEU A O 1
ATOM 656 N N . GLU A 1 82 ? 1.338 4.641 -13.384 1.00 87.88 82 GLU A N 1
ATOM 657 C CA . GLU A 1 82 ? -0.094 4.636 -13.701 1.00 87.88 82 GLU A CA 1
ATOM 658 C C . GLU A 1 82 ? -0.915 4.124 -12.509 1.00 87.88 82 GLU A C 1
ATOM 660 O O . GLU A 1 82 ? -1.801 4.831 -12.029 1.00 87.88 82 GLU A O 1
ATOM 665 N N . SER A 1 83 ? -0.552 2.968 -11.940 1.00 82.56 83 SER A N 1
ATOM 666 C CA . SER A 1 83 ? -1.265 2.375 -10.796 1.00 82.56 83 SER A CA 1
ATOM 667 C C . SER A 1 83 ? -1.268 3.269 -9.548 1.00 82.56 83 SER A C 1
ATOM 669 O O . SER A 1 83 ? -2.269 3.346 -8.840 1.00 82.56 83 SER A O 1
ATOM 671 N N . ALA A 1 84 ? -0.183 4.009 -9.299 1.00 78.50 84 ALA A N 1
ATOM 672 C CA . ALA A 1 84 ? -0.095 4.940 -8.177 1.00 78.50 84 ALA A CA 1
ATOM 673 C C . ALA A 1 84 ? -0.996 6.174 -8.356 1.00 78.50 84 ALA A C 1
ATOM 675 O O . ALA A 1 84 ? -1.406 6.778 -7.367 1.00 78.50 84 ALA A O 1
ATOM 676 N N . SER A 1 85 ? -1.301 6.558 -9.600 1.00 72.25 85 SER A N 1
ATOM 677 C CA . SER A 1 85 ? -2.184 7.693 -9.889 1.00 72.25 85 SER A CA 1
ATOM 678 C C . SER A 1 85 ? -3.670 7.358 -9.717 1.00 72.25 85 SER A C 1
ATOM 680 O O . SER A 1 85 ? -4.467 8.240 -9.404 1.00 72.25 85 SER A O 1
ATOM 682 N N . GLU A 1 86 ? -4.044 6.084 -9.855 1.00 62.78 86 GLU A N 1
ATOM 683 C CA . GLU A 1 86 ? -5.429 5.614 -9.724 1.00 62.78 86 GLU A CA 1
ATOM 684 C C . GLU A 1 86 ? -5.875 5.477 -8.256 1.00 62.78 86 GLU A C 1
ATOM 686 O O . GLU A 1 86 ? -7.058 5.634 -7.951 1.00 62.78 86 GLU A O 1
ATOM 691 N N . GLU A 1 87 ? -4.944 5.251 -7.320 1.00 57.41 87 GLU A N 1
ATOM 692 C CA . GLU A 1 87 ? -5.255 5.117 -5.886 1.00 57.41 87 GLU A CA 1
ATOM 693 C C . GLU A 1 87 ? -5.740 6.422 -5.221 1.00 57.41 87 GLU A C 1
ATOM 695 O O . GLU A 1 87 ? -6.347 6.364 -4.149 1.00 57.41 87 GLU A O 1
ATOM 700 N N . GLU A 1 88 ? -5.536 7.593 -5.838 1.00 52.72 88 GLU A N 1
ATOM 701 C CA . GLU A 1 88 ? -6.051 8.870 -5.311 1.00 52.72 88 GLU A CA 1
ATOM 702 C C . GLU A 1 88 ? -7.548 9.101 -5.602 1.00 52.72 88 GLU A C 1
ATOM 704 O O . GLU A 1 88 ? -8.144 10.039 -5.068 1.00 52.72 88 GLU A O 1
ATOM 709 N N . ALA A 1 89 ? -8.189 8.226 -6.382 1.00 48.00 89 ALA A N 1
ATOM 710 C CA . ALA A 1 89 ? -9.628 8.247 -6.638 1.00 48.00 89 ALA A CA 1
ATOM 711 C C . ALA A 1 89 ? -10.377 7.241 -5.739 1.00 48.00 89 ALA A C 1
ATOM 713 O O . ALA A 1 89 ? -11.046 6.332 -6.231 1.00 48.00 89 ALA A O 1
ATOM 714 N N . ASP A 1 90 ? -10.272 7.364 -4.410 1.00 49.88 90 ASP A N 1
ATOM 715 C CA . ASP A 1 90 ? -11.063 6.507 -3.510 1.00 49.88 90 ASP A CA 1
ATOM 716 C C . ASP A 1 90 ? -12.559 6.956 -3.524 1.00 49.88 90 ASP A C 1
ATOM 718 O O . ASP A 1 90 ? -12.853 8.155 -3.441 1.00 49.88 90 ASP A O 1
ATOM 722 N N . PRO A 1 91 ? -13.514 6.011 -3.665 1.00 52.34 91 PRO A N 1
ATOM 723 C CA . PRO A 1 91 ? -14.955 6.241 -3.841 1.00 52.34 91 PRO A CA 1
ATOM 724 C C . PRO A 1 91 ? -15.679 6.755 -2.576 1.00 52.34 91 PRO A C 1
ATOM 726 O O . PRO A 1 91 ? -15.113 6.739 -1.479 1.00 52.34 91 PRO A O 1
ATOM 729 N N . PRO A 1 92 ? -16.947 7.220 -2.697 1.00 47.06 92 PRO A N 1
ATOM 730 C CA . PRO A 1 92 ? -17.682 7.828 -1.592 1.00 47.06 92 PRO A CA 1
ATOM 731 C C . PRO A 1 92 ? -17.839 6.884 -0.395 1.00 47.06 92 PRO A C 1
ATOM 733 O O . PRO A 1 92 ? -18.158 5.703 -0.518 1.00 47.06 92 PRO A O 1
ATOM 736 N N . ASN A 1 93 ? -17.617 7.475 0.777 1.00 49.75 93 ASN A N 1
ATOM 737 C CA . ASN A 1 93 ? -17.832 6.933 2.112 1.00 49.75 93 ASN A CA 1
ATOM 738 C C . ASN A 1 93 ? -19.137 6.105 2.208 1.00 49.75 93 ASN A C 1
ATOM 740 O O . ASN A 1 93 ? -20.206 6.682 2.007 1.00 49.75 93 ASN A O 1
ATOM 744 N N . PRO A 1 94 ? -19.101 4.803 2.559 1.00 48.66 94 PRO A N 1
ATOM 745 C CA . PRO A 1 94 ? -20.310 4.070 2.899 1.00 48.66 94 PRO A CA 1
ATOM 746 C C . PRO A 1 94 ? -20.675 4.427 4.341 1.00 48.66 94 PRO A C 1
ATOM 748 O O . PRO A 1 94 ? -20.160 3.854 5.304 1.00 48.66 94 PRO A O 1
ATOM 751 N N . GLY A 1 95 ? -21.519 5.444 4.459 1.00 51.72 95 GLY A N 1
ATOM 752 C CA . GLY A 1 95 ? -22.074 5.944 5.707 1.00 51.72 95 GLY A CA 1
ATOM 753 C C . GLY A 1 95 ? -23.453 6.553 5.476 1.00 51.72 95 GLY A C 1
ATOM 754 O O . GLY A 1 95 ? -23.639 7.733 5.760 1.00 51.72 95 GLY A O 1
ATOM 755 N N . GLU A 1 96 ? -24.373 5.742 4.949 1.00 37.47 96 GLU A N 1
ATOM 756 C CA . GLU A 1 96 ? -25.821 5.835 5.192 1.00 37.47 96 GLU A CA 1
ATOM 757 C C . GLU A 1 96 ? -26.271 4.577 5.941 1.00 37.47 96 GLU A C 1
ATOM 759 O O . GLU A 1 96 ? -25.795 3.475 5.575 1.00 37.47 96 GLU A O 1
#

pLDDT: mean 81.72, std 13.66, range [37.47, 92.88]

Radius of gyration: 20.65 Å; chains: 1; bounding box: 47×28×55 Å

Sequence (96 aa):
MNASSREGSRISIKLESKGLIYRERELYKGRWTYRLYSKRKPITIDSIFSCPCLTCPDSSKCEPRGTISPNNCDKLTQWILESASEEEADPPNPGE

Foldseek 3Di:
DDQDPVNVVVVQVVCVVVVQWDWDWDQDPNDTDTDIDGPPDPDDPVLCPPQCLVVDPCVVVADCPGPRHPVPDPSRVVVVVVSVVCVVPDDDDPDD